Protein AF-A0AAD7GCN9-F1 (afdb_monomer)

Foldseek 3Di:
DADVVQEEEDDAFDKDKDFDDDAQFKWKKAWDDLQQQQEHDDQAAILPIDGDHDDDPRGWMFIKGFHDLVDKTKIFIADADDVCCVQQVDGGCLACLNYIHIYNDDPDDSDSVSSSVSSNVDDDGYDDHHHQDRDRIGTPDHIDGDPPD

Sequence (149 aa):
FSFSPSQITAANGTVVTFQFTGVPGNHSVTQSSFASPCQPLDGGFDSGWIFVNTTSDTPPEWSVTITDDSKPIWFYCKSKGPTARTVCNLLHLCDAGCMVGVINVKNGTNTFDAFQAAAKSDKAPGQAQGGLVGVGASASAEPFVPSGA

Solvent-accessible surface area (backbone atoms only — not comparable to full-atom values): 7881 Å² total; per-residue (Å²): 120,59,53,82,76,35,64,51,77,60,55,63,74,39,74,49,71,48,74,56,72,63,66,69,37,57,42,38,50,30,25,20,39,78,92,40,40,41,31,61,32,89,74,11,22,27,56,53,83,46,67,27,60,48,92,55,100,67,52,30,38,39,53,35,31,28,69,34,47,90,47,60,38,34,28,20,24,62,32,64,40,72,65,13,32,74,71,43,76,28,64,26,27,22,28,62,30,46,18,47,35,36,38,27,68,53,95,68,86,67,34,70,68,54,34,33,55,49,13,42,66,54,88,74,69,40,76,72,81,45,40,49,48,26,74,39,31,34,32,94,61,78,52,52,71,54,93,82,63

Radius of gyration: 14.2 Å; Cα contacts (8 Å, |Δi|>4): 382; chains: 1; bounding box: 35×26×40 Å

Organism: Mycena rosella (NCBI:txid1033263)

Structure (mmCIF, N/CA/C/O backbone):
data_AF-A0AAD7GCN9-F1
#
_entry.id   AF-A0AAD7GCN9-F1
#
loop_
_atom_site.group_PDB
_atom_site.id
_atom_site.type_sy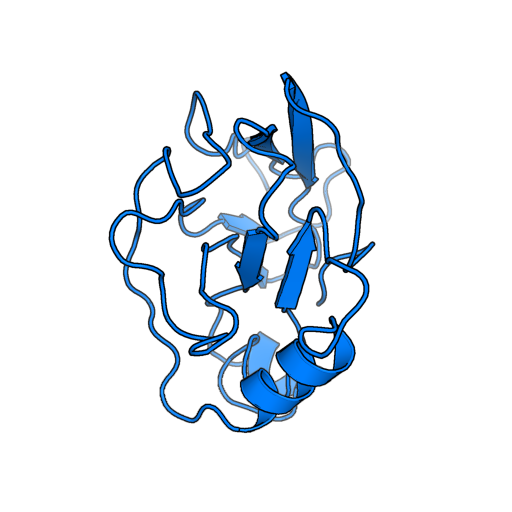mbol
_atom_site.label_atom_id
_atom_site.label_alt_id
_atom_site.label_comp_id
_atom_site.label_asym_id
_atom_site.label_entity_id
_atom_site.label_seq_id
_atom_site.pdbx_PDB_ins_code
_atom_site.Cartn_x
_atom_site.Cartn_y
_atom_site.Cartn_z
_atom_site.occupancy
_atom_site.B_iso_or_equiv
_atom_site.auth_seq_id
_atom_site.auth_comp_id
_atom_site.auth_asym_id
_atom_site.auth_atom_id
_atom_site.pdbx_PDB_model_num
ATOM 1 N N . PHE A 1 1 ? 13.489 3.086 -0.056 1.00 79.94 1 PHE A N 1
ATOM 2 C CA . PHE A 1 1 ? 12.318 2.372 -0.590 1.00 79.94 1 PHE A CA 1
ATOM 3 C C . PHE A 1 1 ? 11.177 2.557 0.391 1.00 79.94 1 PHE A C 1
ATOM 5 O O . PHE A 1 1 ? 11.301 2.119 1.527 1.00 79.94 1 PHE A O 1
ATOM 12 N N . SER A 1 2 ? 10.144 3.289 -0.011 1.00 86.81 2 SER A N 1
ATOM 13 C CA . SER A 1 2 ? 8.994 3.667 0.818 1.00 86.81 2 SER A CA 1
ATOM 14 C C . SER A 1 2 ? 7.843 4.083 -0.099 1.00 86.81 2 SER A C 1
ATOM 16 O O . SER A 1 2 ? 8.080 4.431 -1.255 1.00 86.81 2 SER A O 1
ATOM 18 N N . PHE A 1 3 ? 6.613 4.097 0.412 1.00 91.38 3 PHE A N 1
ATOM 19 C CA . PHE A 1 3 ? 5.519 4.795 -0.264 1.00 91.38 3 PHE A CA 1
ATOM 20 C C . PHE A 1 3 ? 5.666 6.302 -0.039 1.00 91.38 3 PHE A C 1
ATOM 22 O O . PHE A 1 3 ? 5.918 6.732 1.087 1.00 91.38 3 PHE A O 1
ATOM 29 N N . SER A 1 4 ? 5.554 7.097 -1.103 1.00 92.06 4 SER A N 1
ATOM 30 C CA . SER A 1 4 ? 5.693 8.553 -1.044 1.00 92.06 4 SER A CA 1
ATOM 31 C C . SER A 1 4 ? 4.629 9.225 -1.917 1.00 92.06 4 SER A C 1
ATOM 33 O O . SER A 1 4 ? 4.713 9.111 -3.138 1.00 92.06 4 SER A O 1
ATOM 35 N N . PRO A 1 5 ? 3.669 9.953 -1.324 1.00 94.75 5 PRO A N 1
ATOM 36 C CA . PRO A 1 5 ? 3.388 10.008 0.116 1.00 94.75 5 PRO A CA 1
ATOM 37 C C . PRO A 1 5 ? 2.957 8.639 0.681 1.00 94.75 5 PRO A C 1
ATOM 39 O O . PRO A 1 5 ? 2.383 7.815 -0.025 1.00 94.75 5 PRO A O 1
ATOM 42 N N . SER A 1 6 ? 3.224 8.390 1.968 1.00 92.62 6 SER A N 1
ATOM 43 C CA . SER A 1 6 ? 2.803 7.155 2.659 1.00 92.62 6 SER A CA 1
ATOM 44 C C . SER A 1 6 ? 1.368 7.217 3.189 1.00 92.62 6 SER A C 1
ATOM 46 O O . SER A 1 6 ? 0.796 6.197 3.568 1.00 92.62 6 SER A O 1
ATOM 48 N N . GLN A 1 7 ? 0.779 8.411 3.214 1.00 94.31 7 GLN A N 1
ATOM 49 C CA . GLN A 1 7 ? -0.585 8.655 3.648 1.00 94.31 7 GLN A CA 1
ATOM 50 C C . GLN A 1 7 ? -1.251 9.640 2.694 1.00 94.31 7 GLN A C 1
ATOM 52 O O . GLN A 1 7 ? -0.714 10.718 2.436 1.00 94.31 7 GLN A O 1
ATOM 57 N N . ILE A 1 8 ? -2.437 9.282 2.211 1.00 95.38 8 ILE A N 1
ATOM 58 C CA . ILE A 1 8 ? -3.266 10.147 1.369 1.00 95.38 8 ILE A CA 1
ATOM 59 C C . ILE A 1 8 ? -4.736 10.075 1.782 1.00 95.38 8 ILE A C 1
ATOM 61 O O . ILE A 1 8 ? -5.165 9.145 2.469 1.00 95.38 8 ILE A O 1
ATOM 65 N N . THR A 1 9 ? -5.513 11.042 1.306 1.00 95.44 9 THR A N 1
ATOM 66 C CA . THR A 1 9 ? -6.976 11.051 1.389 1.00 95.44 9 THR A CA 1
ATOM 67 C C . THR A 1 9 ? -7.533 11.124 -0.028 1.00 95.44 9 THR A C 1
ATOM 69 O O . THR A 1 9 ? -7.045 11.907 -0.840 1.00 95.44 9 THR A O 1
ATOM 72 N N . ALA A 1 10 ? -8.537 10.308 -0.328 1.00 96.12 10 ALA A N 1
ATOM 73 C CA . ALA A 1 10 ? -9.143 10.173 -1.643 1.00 96.12 10 ALA A CA 1
ATOM 74 C C . ALA A 1 10 ? -10.634 9.819 -1.501 1.00 96.12 10 ALA A C 1
ATOM 76 O O . ALA A 1 10 ? -10.983 8.883 -0.788 1.00 96.12 10 ALA A O 1
ATOM 77 N N . ALA A 1 11 ? -11.516 10.555 -2.178 1.00 97.06 11 ALA A N 1
ATOM 78 C CA . ALA A 1 11 ? -12.960 10.311 -2.131 1.00 97.06 11 ALA A CA 1
ATOM 79 C C . ALA A 1 11 ? -13.371 9.100 -2.987 1.00 97.06 11 ALA A C 1
ATOM 81 O O . ALA A 1 11 ? -12.619 8.681 -3.874 1.00 97.06 11 ALA A O 1
ATOM 82 N N . ASN A 1 12 ? -14.586 8.585 -2.786 1.00 97.19 12 ASN A N 1
ATOM 83 C CA . ASN A 1 12 ? -15.167 7.558 -3.661 1.00 97.19 12 ASN A CA 1
ATOM 84 C C . ASN A 1 12 ? -15.085 7.946 -5.145 1.00 97.19 12 ASN A C 1
ATOM 86 O O . ASN A 1 12 ? -15.382 9.077 -5.525 1.00 97.19 12 ASN A O 1
ATOM 90 N N . GLY A 1 13 ? -14.680 6.993 -5.984 1.00 96.38 13 GLY A N 1
ATOM 91 C CA . GLY A 1 13 ? -14.459 7.185 -7.419 1.00 96.38 13 GLY A CA 1
ATOM 92 C C . GLY A 1 13 ? -13.093 7.777 -7.783 1.00 96.38 13 GLY A C 1
ATOM 93 O O . GLY A 1 13 ? -12.755 7.819 -8.963 1.00 96.38 13 GLY A O 1
ATOM 94 N N . THR A 1 14 ? -12.282 8.201 -6.807 1.00 97.69 14 THR A N 1
ATOM 95 C CA . THR A 1 14 ? -10.910 8.658 -7.076 1.00 97.69 14 THR A CA 1
ATOM 96 C C . THR A 1 14 ? -10.054 7.487 -7.546 1.00 97.69 14 THR A C 1
ATOM 98 O O . THR A 1 14 ? -10.090 6.409 -6.952 1.00 97.69 14 THR A O 1
ATOM 101 N N . VAL A 1 15 ? -9.241 7.716 -8.574 1.00 97.19 15 VAL A N 1
ATOM 102 C CA . VAL A 1 15 ? -8.222 6.765 -9.022 1.00 97.19 15 VAL A CA 1
ATOM 103 C C . VAL A 1 15 ? -6.889 7.133 -8.381 1.00 97.19 15 VAL A C 1
ATOM 105 O O . VAL A 1 15 ? -6.385 8.238 -8.569 1.00 97.19 15 VAL A O 1
ATOM 108 N N . VAL A 1 16 ? -6.322 6.203 -7.620 1.00 96.75 16 VAL A N 1
ATOM 109 C CA . VAL A 1 16 ? -4.991 6.310 -7.024 1.00 96.75 16 VAL A CA 1
ATOM 110 C C . VAL A 1 16 ? -4.035 5.464 -7.850 1.00 96.75 16 VAL A C 1
ATOM 112 O O . VAL A 1 16 ? -4.195 4.247 -7.936 1.00 96.75 16 VAL A O 1
ATOM 115 N N . THR A 1 17 ? -3.042 6.110 -8.454 1.00 96.19 17 THR A N 1
ATOM 116 C CA . THR A 1 17 ? -2.014 5.441 -9.258 1.00 96.19 17 THR A CA 1
ATOM 117 C C . THR A 1 17 ? -0.731 5.296 -8.455 1.00 96.19 17 THR A C 1
ATOM 119 O O . THR A 1 17 ? -0.151 6.277 -7.993 1.00 96.19 17 THR A O 1
ATOM 122 N N . PHE A 1 18 ? -0.278 4.058 -8.307 1.00 95.56 18 PHE A N 1
ATOM 123 C CA . PHE A 1 18 ? 1.020 3.710 -7.757 1.00 95.56 18 PHE A CA 1
ATOM 124 C C . PHE A 1 18 ? 2.050 3.675 -8.878 1.00 95.56 18 PHE A C 1
ATOM 126 O O . PHE A 1 18 ? 1.913 2.892 -9.815 1.00 95.56 18 PHE A O 1
ATOM 133 N N . GLN A 1 19 ? 3.090 4.495 -8.751 1.00 94.25 19 GLN A N 1
ATOM 134 C CA . GLN A 1 19 ? 4.255 4.476 -9.631 1.00 94.25 19 GLN A CA 1
ATOM 135 C C . GLN A 1 19 ? 5.374 3.679 -8.966 1.00 94.25 19 GLN A C 1
ATOM 137 O O . GLN A 1 19 ? 5.835 4.021 -7.871 1.00 94.25 19 GLN A O 1
ATOM 142 N N . PHE A 1 20 ? 5.815 2.605 -9.613 1.00 92.12 20 PHE A N 1
ATOM 143 C CA . PHE A 1 20 ? 6.833 1.718 -9.066 1.00 92.12 20 PHE A CA 1
ATOM 144 C C . PHE A 1 20 ? 8.216 2.232 -9.442 1.00 92.12 20 PHE A C 1
ATOM 146 O O . PHE A 1 20 ? 8.671 2.121 -10.576 1.00 92.12 20 PHE A O 1
ATOM 153 N N . THR A 1 21 ? 8.883 2.817 -8.453 1.00 87.31 21 THR A N 1
ATOM 154 C CA . THR A 1 21 ? 10.226 3.389 -8.572 1.00 87.31 21 THR A CA 1
ATOM 155 C C . THR A 1 21 ? 11.146 2.808 -7.496 1.00 87.31 21 THR A C 1
ATOM 157 O O . THR A 1 21 ? 10.727 2.022 -6.646 1.00 87.31 21 THR A O 1
ATOM 160 N N . GLY A 1 22 ? 12.422 3.198 -7.513 1.00 81.75 22 GLY A N 1
ATOM 161 C CA . GLY A 1 22 ? 13.437 2.663 -6.608 1.00 81.75 22 GLY A CA 1
ATOM 162 C C . GLY A 1 22 ? 14.073 1.411 -7.198 1.00 81.75 22 GLY A C 1
ATOM 163 O O . GLY A 1 22 ? 13.447 0.354 -7.274 1.00 81.75 22 GLY A O 1
ATOM 164 N N . VAL A 1 23 ? 15.328 1.559 -7.619 1.00 82.69 23 VAL A N 1
ATOM 165 C CA . VAL A 1 23 ? 16.053 0.577 -8.428 1.00 82.69 23 VAL A CA 1
ATOM 166 C C . VAL A 1 23 ? 17.381 0.178 -7.780 1.00 82.69 23 VAL A C 1
ATOM 168 O O . VAL A 1 23 ? 18.003 1.008 -7.110 1.00 82.69 23 VAL A O 1
ATOM 171 N N . PRO A 1 24 ? 17.839 -1.065 -8.002 1.00 83.69 24 PRO A N 1
ATOM 172 C CA . PRO A 1 24 ? 17.021 -2.206 -8.419 1.00 83.69 24 PRO A CA 1
ATOM 173 C C . PRO A 1 24 ? 16.098 -2.642 -7.267 1.00 83.69 24 PRO A C 1
ATOM 175 O O . PRO A 1 24 ? 16.504 -2.623 -6.102 1.00 83.69 24 PRO A O 1
ATOM 178 N N . GLY A 1 25 ? 14.862 -3.054 -7.555 1.00 83.38 25 GLY A N 1
ATOM 179 C CA . GLY A 1 25 ? 13.932 -3.475 -6.505 1.00 83.38 25 GLY A CA 1
ATOM 180 C C . GLY A 1 25 ? 12.706 -4.223 -7.010 1.00 83.38 25 GLY A C 1
ATOM 181 O O . GLY A 1 25 ? 12.200 -3.950 -8.089 1.00 83.38 25 GLY A O 1
ATOM 182 N N . ASN A 1 26 ? 12.224 -5.174 -6.208 1.00 87.00 26 ASN A N 1
ATOM 183 C CA . ASN A 1 26 ? 10.934 -5.822 -6.427 1.00 87.00 26 ASN A CA 1
ATOM 184 C C . ASN A 1 26 ? 9.905 -5.204 -5.482 1.00 87.00 26 ASN A C 1
ATOM 186 O O . ASN A 1 26 ? 10.114 -5.232 -4.268 1.00 87.00 26 ASN A O 1
ATOM 190 N N . HIS A 1 27 ? 8.823 -4.666 -6.026 1.00 90.12 27 HIS A N 1
ATOM 191 C CA . HIS A 1 27 ? 7.804 -3.928 -5.291 1.00 90.12 27 HIS A CA 1
ATOM 192 C C . HIS A 1 27 ? 6.440 -4.573 -5.440 1.00 90.12 27 HIS A C 1
ATOM 194 O O . HIS A 1 27 ? 6.202 -5.397 -6.319 1.00 90.12 27 HIS A O 1
ATOM 200 N N . SER A 1 28 ? 5.533 -4.179 -4.562 1.00 93.06 28 SER A N 1
ATOM 201 C CA . SER A 1 28 ? 4.139 -4.593 -4.596 1.00 93.06 28 SER A CA 1
ATOM 202 C C . SER A 1 28 ? 3.298 -3.609 -3.793 1.00 93.06 28 SER A C 1
ATOM 204 O O . SER A 1 28 ? 3.804 -2.961 -2.872 1.00 93.06 28 SER A O 1
ATOM 206 N N . VAL A 1 29 ? 2.002 -3.606 -4.049 1.00 95.00 29 VAL A N 1
ATOM 207 C CA . VAL A 1 29 ? 0.985 -3.000 -3.198 1.00 95.00 29 VAL A CA 1
ATOM 208 C C . VAL A 1 29 ? 0.010 -4.107 -2.829 1.00 95.00 29 VAL A C 1
ATOM 210 O O . VAL A 1 29 ? -0.818 -4.512 -3.642 1.00 95.00 29 VAL A O 1
ATOM 213 N N . THR A 1 30 ? 0.138 -4.620 -1.611 1.00 95.00 30 THR A N 1
ATOM 214 C CA . THR A 1 30 ? -0.730 -5.670 -1.076 1.00 95.00 30 THR A CA 1
ATOM 215 C C . THR A 1 30 ? -1.606 -5.073 0.008 1.00 95.00 30 THR A C 1
ATOM 217 O O . THR A 1 30 ? -1.097 -4.457 0.948 1.00 95.00 30 THR A O 1
ATOM 220 N N . GLN A 1 31 ? -2.920 -5.245 -0.112 1.00 95.50 31 GLN A N 1
ATOM 221 C CA . GLN A 1 31 ? -3.854 -4.805 0.910 1.00 95.50 31 GLN A CA 1
ATOM 222 C C . GLN A 1 31 ? -3.667 -5.621 2.190 1.00 95.50 31 GLN A C 1
ATOM 224 O O . GLN A 1 31 ? -3.574 -6.848 2.153 1.00 95.50 31 GLN A O 1
ATOM 229 N N . SER A 1 32 ? -3.657 -4.937 3.328 1.00 94.56 32 SER A N 1
ATOM 230 C CA . SER A 1 32 ? -3.597 -5.539 4.655 1.00 94.56 32 SER A CA 1
ATOM 231 C C . SER A 1 32 ? -4.673 -4.960 5.572 1.00 94.56 32 SER A C 1
ATOM 233 O O . SER A 1 32 ? -5.542 -4.190 5.154 1.00 94.56 32 SER A O 1
ATOM 235 N N . SER A 1 33 ? -4.655 -5.368 6.839 1.00 93.12 33 SER A N 1
ATOM 236 C CA . SER A 1 33 ? -5.510 -4.789 7.874 1.00 93.12 33 SER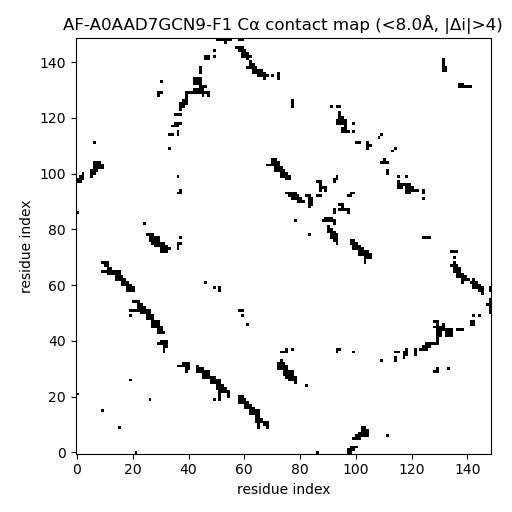 A CA 1
ATOM 237 C C . SER A 1 33 ? -4.673 -4.031 8.889 1.00 93.12 33 SER A C 1
ATOM 239 O O . SER A 1 33 ? -3.512 -4.363 9.117 1.00 93.12 33 SER A O 1
ATOM 241 N N . PHE A 1 34 ? -5.294 -3.077 9.583 1.00 91.88 34 PHE A N 1
ATOM 242 C CA . PHE A 1 34 ? -4.647 -2.380 10.694 1.00 91.88 34 PHE A CA 1
ATOM 243 C C . PHE A 1 34 ? -4.077 -3.343 11.753 1.00 91.88 34 PHE A C 1
ATOM 245 O O . PHE A 1 34 ? -3.002 -3.105 12.293 1.00 91.88 34 PHE A O 1
ATOM 252 N N . ALA A 1 35 ? -4.788 -4.443 12.030 1.00 90.31 35 ALA A N 1
ATOM 253 C CA . ALA A 1 35 ? -4.395 -5.440 13.026 1.00 90.31 35 ALA A CA 1
ATOM 254 C C . ALA A 1 35 ? -3.263 -6.369 12.555 1.00 90.31 35 ALA A C 1
ATOM 256 O O . ALA A 1 35 ? -2.592 -6.991 13.376 1.00 90.31 35 ALA A O 1
ATOM 257 N N . SER A 1 36 ? -3.060 -6.502 11.244 1.00 89.69 36 SER A N 1
ATOM 258 C CA . SER A 1 36 ? -2.057 -7.392 10.652 1.00 89.69 36 SER A CA 1
ATOM 259 C C . SER A 1 36 ? -1.375 -6.687 9.475 1.00 89.69 36 SER A C 1
ATOM 261 O O . SER A 1 36 ? -1.635 -7.024 8.321 1.00 89.69 36 SER A O 1
ATOM 263 N N . PRO A 1 37 ? -0.526 -5.680 9.756 1.00 89.31 37 PRO A N 1
ATOM 264 C CA . PRO A 1 37 ? 0.026 -4.760 8.758 1.00 89.31 37 PRO A CA 1
ATOM 265 C C . PRO A 1 37 ? 0.862 -5.429 7.669 1.00 89.31 37 PRO A C 1
ATOM 267 O O . PRO A 1 37 ? 0.862 -4.945 6.539 1.00 89.31 37 PRO A O 1
ATOM 270 N N . CYS A 1 38 ? 1.548 -6.528 8.000 1.00 90.38 38 CYS A N 1
ATOM 271 C CA . CYS A 1 38 ? 2.426 -7.258 7.086 1.00 90.38 38 CYS A CA 1
ATOM 272 C C . CYS A 1 38 ? 1.840 -8.606 6.643 1.00 90.38 38 CYS A C 1
ATOM 274 O O . CYS A 1 38 ? 2.578 -9.484 6.193 1.00 90.38 38 CYS A O 1
ATOM 276 N N . GLN A 1 39 ? 0.519 -8.772 6.763 1.00 90.19 39 GLN A N 1
ATOM 277 C CA . GLN A 1 39 ? -0.211 -9.923 6.240 1.00 90.19 39 GLN A CA 1
ATOM 278 C C . GLN A 1 39 ? -1.182 -9.482 5.145 1.00 90.19 39 GLN A C 1
ATOM 280 O O . GLN A 1 39 ? -1.832 -8.443 5.297 1.00 90.19 39 GLN A O 1
ATOM 285 N N . PRO A 1 40 ? -1.326 -10.268 4.068 1.00 91.44 40 PRO A N 1
ATOM 286 C CA . PRO A 1 40 ? -2.346 -10.010 3.069 1.00 91.44 40 PRO A CA 1
ATOM 287 C C . PRO A 1 40 ? -3.727 -10.140 3.714 1.00 91.44 40 PRO A C 1
ATOM 289 O O . PRO A 1 40 ? -3.978 -11.050 4.507 1.00 91.44 40 PRO A O 1
ATOM 292 N N . LEU A 1 41 ? -4.618 -9.211 3.385 1.00 93.12 41 LEU A N 1
ATOM 293 C CA . LEU A 1 41 ? -6.011 -9.266 3.799 1.00 93.12 41 LEU A CA 1
ATOM 294 C C . LEU A 1 41 ? -6.743 -10.346 2.993 1.00 93.12 41 LEU A C 1
ATOM 296 O O . LEU A 1 41 ? -6.610 -10.401 1.771 1.00 93.12 41 LEU A O 1
ATOM 300 N N . ASP A 1 42 ? -7.542 -11.176 3.664 1.00 90.69 42 ASP A N 1
ATOM 301 C CA . ASP A 1 42 ? -8.409 -12.133 2.974 1.00 90.69 42 ASP A CA 1
ATOM 302 C C . ASP A 1 42 ? -9.447 -11.395 2.115 1.00 90.69 42 ASP A C 1
ATOM 304 O O . ASP A 1 42 ? -10.097 -10.453 2.577 1.00 90.69 42 ASP A O 1
ATOM 308 N N . GLY A 1 43 ? -9.548 -11.775 0.841 1.00 89.81 43 GLY A N 1
ATOM 309 C CA . GLY A 1 43 ? -10.315 -11.029 -0.163 1.00 89.81 43 GLY A CA 1
ATOM 310 C C . GLY A 1 43 ? -9.778 -9.621 -0.464 1.00 89.81 43 GLY A C 1
ATOM 311 O O . GLY A 1 43 ? -10.520 -8.794 -0.989 1.00 89.81 43 GLY A O 1
ATOM 312 N N . GLY A 1 44 ? -8.527 -9.321 -0.100 1.00 92.75 44 GLY A N 1
ATOM 313 C CA . GLY A 1 44 ? -7.874 -8.045 -0.375 1.00 92.75 44 GLY A CA 1
ATOM 314 C C . GLY A 1 44 ? -7.272 -7.950 -1.777 1.00 92.75 44 GLY A C 1
ATOM 315 O O . GLY A 1 44 ? -7.057 -8.960 -2.456 1.00 92.75 44 GLY A O 1
ATOM 316 N N . PHE A 1 45 ? -6.959 -6.720 -2.195 1.00 95.62 45 PHE A N 1
ATOM 317 C CA . PHE A 1 45 ? -6.281 -6.495 -3.469 1.00 95.62 45 PHE A CA 1
ATOM 318 C C . PHE A 1 45 ? -4.764 -6.728 -3.382 1.00 95.62 45 PHE A C 1
ATOM 320 O O . PHE A 1 45 ? -4.149 -6.556 -2.327 1.00 95.62 45 PHE A O 1
ATOM 327 N N . ASP A 1 46 ? -4.138 -7.052 -4.510 1.00 95.62 46 ASP A N 1
ATOM 328 C CA . ASP A 1 46 ? -2.690 -7.196 -4.643 1.00 95.62 46 ASP A CA 1
ATOM 329 C C . ASP A 1 46 ? -2.252 -6.818 -6.058 1.00 95.62 46 ASP A C 1
ATOM 331 O O . ASP A 1 46 ? -2.803 -7.310 -7.040 1.00 95.62 46 ASP A O 1
ATOM 335 N N . SER A 1 47 ? -1.237 -5.963 -6.171 1.00 94.19 47 SER A N 1
ATOM 336 C CA . SER A 1 47 ? -0.670 -5.591 -7.472 1.00 94.19 47 SER A CA 1
ATOM 337 C C . SER A 1 47 ? 0.087 -6.731 -8.157 1.00 94.19 47 SER A C 1
ATOM 339 O O . SER A 1 47 ? 0.530 -6.587 -9.285 1.00 94.19 47 SER A O 1
ATOM 341 N N . GLY A 1 48 ? 0.373 -7.830 -7.470 1.00 91.50 48 GLY A N 1
ATOM 342 C CA . GLY A 1 48 ? 1.440 -8.739 -7.854 1.00 91.50 48 GLY A CA 1
ATOM 343 C C . GLY A 1 48 ? 2.825 -8.151 -7.573 1.00 91.50 48 GLY A C 1
ATOM 344 O O . GLY A 1 48 ? 2.986 -7.119 -6.913 1.00 91.50 48 GLY A O 1
ATOM 345 N N . TRP A 1 49 ? 3.840 -8.859 -8.058 1.00 90.19 49 TRP A N 1
ATOM 346 C CA . TRP A 1 49 ? 5.235 -8.446 -7.969 1.00 90.19 49 TRP A CA 1
ATOM 347 C C . TRP A 1 49 ? 5.633 -7.631 -9.187 1.00 90.19 49 TRP A C 1
ATOM 349 O O . TRP A 1 49 ? 5.429 -8.071 -10.316 1.00 90.19 49 TRP A O 1
ATOM 359 N N . ILE A 1 50 ? 6.246 -6.481 -8.946 1.00 90.75 50 ILE A N 1
ATOM 360 C CA . ILE A 1 50 ? 6.704 -5.571 -9.987 1.00 90.75 50 ILE A CA 1
ATOM 361 C C . ILE A 1 50 ? 8.185 -5.332 -9.758 1.00 90.75 50 ILE A C 1
ATOM 363 O O . ILE A 1 50 ? 8.591 -4.614 -8.841 1.00 90.75 50 ILE A O 1
ATOM 367 N N . PHE A 1 51 ? 8.996 -5.972 -10.591 1.00 88.81 51 PHE A N 1
ATOM 368 C CA . PHE A 1 51 ? 10.432 -5.772 -10.581 1.00 88.81 51 PHE A CA 1
ATOM 369 C C . PHE A 1 51 ? 10.792 -4.543 -11.414 1.00 88.81 51 PHE A C 1
ATOM 371 O O . PHE A 1 51 ? 10.346 -4.413 -12.550 1.00 88.81 51 PHE A O 1
ATOM 378 N N . VAL A 1 52 ? 11.600 -3.661 -10.834 1.00 88.62 52 VAL A N 1
ATOM 379 C CA . VAL A 1 52 ? 12.140 -2.465 -11.479 1.00 88.62 52 VAL A CA 1
ATOM 380 C C . VAL A 1 52 ? 13.658 -2.581 -11.426 1.00 88.62 52 VAL A C 1
ATOM 382 O O . VAL A 1 52 ? 14.265 -2.565 -10.349 1.00 88.62 52 VAL A O 1
ATOM 385 N N . ASN A 1 53 ? 14.271 -2.766 -12.587 1.00 86.06 53 ASN A N 1
ATOM 386 C CA . ASN A 1 53 ? 15.702 -2.983 -12.744 1.00 86.06 53 ASN A CA 1
ATOM 387 C C . ASN A 1 53 ? 16.445 -1.656 -12.914 1.00 86.06 53 ASN A C 1
ATOM 389 O O . ASN A 1 53 ? 17.509 -1.455 -12.327 1.00 86.06 53 ASN A O 1
ATOM 393 N N . THR A 1 54 ? 15.873 -0.735 -13.691 1.00 85.94 54 THR A N 1
ATOM 394 C CA . THR A 1 54 ? 16.539 0.516 -14.072 1.00 85.94 54 THR A CA 1
ATOM 395 C C . THR A 1 54 ? 15.639 1.728 -13.895 1.00 85.94 54 THR A C 1
ATOM 397 O O . THR A 1 54 ? 14.414 1.626 -13.881 1.00 85.94 54 THR A O 1
ATOM 400 N N . THR A 1 55 ? 16.247 2.900 -13.699 1.00 85.19 55 THR A N 1
ATOM 401 C CA . THR A 1 55 ? 15.486 4.153 -13.666 1.00 85.19 55 THR A CA 1
ATOM 402 C C . THR A 1 55 ? 14.917 4.413 -15.058 1.00 85.19 55 THR A C 1
ATOM 404 O O . THR A 1 55 ? 15.664 4.398 -16.033 1.00 85.19 55 THR A O 1
ATOM 407 N N . SER A 1 56 ? 13.615 4.681 -15.134 1.00 83.06 56 SER A N 1
ATOM 408 C CA . SER A 1 56 ? 12.886 4.943 -16.375 1.00 83.06 56 SER A CA 1
ATOM 409 C C . SER A 1 56 ? 12.027 6.196 -16.218 1.00 83.06 56 SER A C 1
ATOM 411 O O . SER A 1 56 ? 11.428 6.396 -15.160 1.00 83.06 56 SER A O 1
ATOM 413 N N . ASP A 1 57 ? 11.933 7.002 -17.279 1.00 83.88 57 ASP A N 1
ATOM 414 C CA . ASP A 1 57 ? 10.999 8.137 -17.357 1.00 83.88 57 ASP A CA 1
ATOM 415 C C . ASP A 1 57 ? 9.534 7.668 -17.423 1.00 83.88 57 ASP A C 1
ATOM 417 O O . ASP A 1 57 ? 8.613 8.420 -17.112 1.00 83.88 57 ASP A O 1
ATOM 421 N N . THR A 1 58 ? 9.320 6.403 -17.793 1.00 87.19 58 THR A N 1
ATOM 422 C CA . THR A 1 58 ? 8.027 5.718 -17.758 1.00 87.19 58 THR A CA 1
ATOM 423 C C . THR A 1 58 ? 8.132 4.529 -16.800 1.00 87.19 58 THR A C 1
ATOM 425 O O . THR A 1 58 ? 8.400 3.407 -17.251 1.00 87.19 58 THR A O 1
ATOM 428 N N . PRO A 1 59 ? 8.027 4.744 -15.475 1.00 90.12 59 PRO A N 1
ATOM 429 C CA . PRO A 1 59 ? 8.033 3.646 -14.515 1.00 90.12 59 PRO A CA 1
ATOM 430 C C . PRO A 1 59 ? 6.785 2.764 -14.696 1.00 90.12 59 PRO A C 1
ATOM 432 O O . PRO A 1 59 ? 5.772 3.243 -15.208 1.00 90.12 59 PRO A O 1
ATOM 435 N N . PRO A 1 60 ? 6.816 1.488 -14.271 1.00 93.12 60 PRO A N 1
ATOM 436 C CA . PRO A 1 60 ? 5.603 0.688 -14.170 1.00 93.12 60 PRO A CA 1
ATOM 437 C C . PRO A 1 60 ? 4.567 1.367 -13.275 1.00 93.12 60 PRO A C 1
ATOM 439 O O . PRO A 1 60 ? 4.918 1.988 -12.266 1.00 93.12 60 PRO A O 1
ATOM 442 N N . GLU A 1 61 ? 3.293 1.203 -13.613 1.00 94.44 61 GLU A N 1
ATOM 443 C CA . GLU A 1 61 ? 2.191 1.821 -12.879 1.00 94.44 61 GLU A CA 1
ATOM 444 C C . GLU A 1 61 ? 1.056 0.834 -12.615 1.00 94.44 61 GLU A C 1
ATOM 446 O O . GLU A 1 61 ? 0.794 -0.087 -13.394 1.00 94.44 61 GLU A O 1
ATOM 451 N N . TRP A 1 62 ? 0.348 1.057 -11.510 1.00 96.00 62 TRP A N 1
ATOM 452 C CA . TRP A 1 62 ? -0.879 0.341 -11.191 1.00 96.00 62 TRP A CA 1
ATOM 453 C C . TRP A 1 62 ? -1.900 1.264 -10.546 1.00 96.00 62 TRP A C 1
ATOM 455 O O . TRP A 1 62 ? -1.584 1.981 -9.597 1.00 96.00 62 TRP A O 1
ATOM 465 N N . SER A 1 63 ? -3.134 1.224 -11.035 1.00 96.56 63 SER A N 1
ATOM 466 C CA . SER A 1 63 ? -4.199 2.110 -10.579 1.00 96.56 63 SER A CA 1
ATOM 467 C C . SER A 1 63 ? -5.277 1.345 -9.826 1.00 96.56 63 SER A C 1
ATOM 469 O O . SER A 1 63 ? -5.812 0.349 -10.314 1.00 96.56 63 SER A O 1
ATOM 471 N N . VAL A 1 64 ? -5.648 1.868 -8.661 1.00 96.69 64 VAL A N 1
ATOM 472 C CA . VAL A 1 64 ? -6.783 1.396 -7.866 1.00 96.69 64 VAL A CA 1
ATOM 473 C C . VAL A 1 64 ? -7.829 2.500 -7.776 1.00 96.69 64 VAL A C 1
ATOM 475 O O . VAL A 1 64 ? -7.513 3.662 -7.536 1.00 96.69 64 VAL A O 1
ATOM 478 N N . THR A 1 65 ? -9.093 2.150 -7.972 1.00 97.56 65 THR A N 1
ATOM 479 C CA . THR A 1 65 ? -10.222 3.064 -7.777 1.00 97.56 65 THR A CA 1
ATOM 480 C C . THR A 1 65 ? -10.750 2.901 -6.363 1.00 97.56 65 THR A C 1
ATOM 482 O O . THR A 1 65 ? -11.004 1.777 -5.933 1.00 97.56 65 THR A O 1
ATOM 485 N N . ILE A 1 66 ? -10.936 4.006 -5.644 1.00 97.44 66 ILE A N 1
ATOM 486 C CA . ILE A 1 66 ? -11.529 4.001 -4.304 1.00 97.44 66 ILE A CA 1
ATOM 487 C C . ILE A 1 66 ? -13.030 3.743 -4.418 1.00 97.44 66 ILE A C 1
ATOM 489 O O . ILE A 1 66 ? -13.746 4.491 -5.085 1.00 97.44 66 ILE A O 1
ATOM 493 N N . THR A 1 67 ? -13.507 2.688 -3.762 1.00 96.56 67 THR A N 1
ATOM 494 C CA . THR A 1 67 ? -14.919 2.275 -3.781 1.00 96.56 67 THR A CA 1
ATOM 495 C C . THR A 1 67 ? -15.636 2.529 -2.456 1.00 96.56 67 THR A C 1
ATOM 497 O O . THR A 1 67 ? -16.863 2.538 -2.437 1.00 96.56 67 THR A O 1
ATOM 500 N N . ASP A 1 68 ? -14.895 2.685 -1.354 1.00 95.06 68 ASP A N 1
ATOM 501 C CA . ASP A 1 68 ? -15.434 3.018 -0.028 1.00 95.06 68 ASP A CA 1
ATOM 502 C C . ASP A 1 68 ? -14.426 3.867 0.773 1.00 95.06 68 ASP A C 1
ATOM 504 O O . ASP A 1 68 ? -13.548 3.349 1.464 1.00 95.06 68 ASP A O 1
ATOM 508 N N . ASP A 1 69 ? -14.560 5.188 0.690 1.00 93.56 69 ASP A N 1
ATOM 509 C CA . ASP A 1 69 ? -13.774 6.195 1.408 1.00 93.56 69 ASP A CA 1
ATOM 510 C C . ASP A 1 69 ? -14.145 6.317 2.892 1.00 93.56 69 ASP A C 1
ATOM 512 O O . ASP A 1 69 ? -13.443 6.967 3.672 1.00 93.56 69 ASP A O 1
ATOM 516 N N . SER A 1 70 ? -15.209 5.633 3.319 1.00 92.25 70 SER A N 1
ATOM 517 C CA . SER A 1 70 ? -15.605 5.572 4.718 1.00 92.25 70 SER A CA 1
ATOM 518 C C . SER A 1 70 ? -14.744 4.600 5.523 1.00 92.25 70 SER A C 1
ATOM 520 O O . SER A 1 70 ? -14.908 4.523 6.743 1.00 92.25 70 SER A O 1
ATOM 522 N N . LYS A 1 71 ? -13.823 3.859 4.898 1.00 88.88 71 LYS A N 1
ATOM 523 C CA . LYS A 1 71 ? -12.922 2.922 5.575 1.00 88.88 71 LYS A CA 1
ATOM 524 C C . LYS A 1 71 ? -11.464 3.205 5.207 1.00 88.88 71 LYS A C 1
ATOM 526 O O . LYS A 1 71 ? -11.169 3.449 4.041 1.00 88.88 71 LYS A O 1
ATOM 531 N N . PRO A 1 72 ? -10.538 3.141 6.180 1.00 94.19 72 PRO A N 1
ATOM 532 C CA . PRO A 1 72 ? -9.121 3.240 5.879 1.00 94.19 72 PRO A CA 1
ATOM 533 C C . PRO A 1 72 ? -8.659 2.001 5.109 1.00 94.19 72 PRO A C 1
ATOM 535 O O . PRO A 1 72 ? -8.964 0.869 5.494 1.00 94.19 72 PRO A O 1
ATOM 538 N N . ILE A 1 73 ? -7.893 2.224 4.048 1.00 96.06 73 ILE A N 1
ATOM 539 C CA . ILE A 1 73 ? -7.294 1.172 3.228 1.00 96.06 73 ILE A CA 1
ATOM 540 C C . ILE A 1 73 ? -5.821 1.102 3.598 1.00 96.06 73 ILE A C 1
ATOM 542 O O . ILE A 1 73 ? -5.054 2.021 3.313 1.00 96.06 73 ILE A O 1
ATOM 546 N N . TRP A 1 74 ? -5.441 0.008 4.245 1.00 95.50 74 TRP A N 1
ATOM 547 C CA . TRP A 1 74 ? -4.077 -0.260 4.680 1.00 95.50 74 TRP A CA 1
ATOM 548 C C . TRP A 1 74 ? -3.382 -1.150 3.662 1.00 95.50 74 TRP A C 1
ATOM 550 O O . TRP A 1 74 ? -3.988 -2.090 3.144 1.00 95.50 74 TRP A O 1
ATOM 560 N N . PHE A 1 75 ? -2.125 -0.857 3.360 1.00 95.44 75 PHE A N 1
ATOM 561 C CA . PHE A 1 75 ? -1.362 -1.644 2.402 1.00 95.44 75 PHE A CA 1
ATOM 562 C C . PHE A 1 75 ? 0.128 -1.644 2.731 1.00 95.44 75 PHE A C 1
ATOM 564 O O . PHE A 1 75 ? 0.643 -0.770 3.434 1.00 95.44 75 PHE A O 1
ATOM 571 N N . TYR A 1 76 ? 0.830 -2.643 2.209 1.00 93.94 76 TYR A N 1
ATOM 572 C CA . TYR A 1 76 ? 2.262 -2.819 2.407 1.00 93.94 76 TYR A CA 1
ATOM 573 C C . TYR A 1 76 ? 2.944 -3.353 1.149 1.00 93.94 76 TYR A C 1
ATOM 575 O O . TYR A 1 76 ? 2.304 -3.877 0.235 1.00 93.94 76 TYR A O 1
ATOM 583 N N . CYS A 1 77 ? 4.269 -3.227 1.113 1.00 91.88 77 CYS A N 1
ATOM 584 C CA . CYS A 1 77 ? 5.094 -3.905 0.125 1.00 91.88 77 CYS A CA 1
ATOM 585 C C . CYS A 1 77 ? 5.618 -5.226 0.696 1.00 91.88 77 CYS A C 1
ATOM 587 O O . CYS A 1 77 ? 6.306 -5.233 1.721 1.00 91.88 77 CYS A O 1
ATOM 589 N N . LYS A 1 78 ? 5.322 -6.342 0.020 1.00 89.44 78 LYS A N 1
ATOM 590 C CA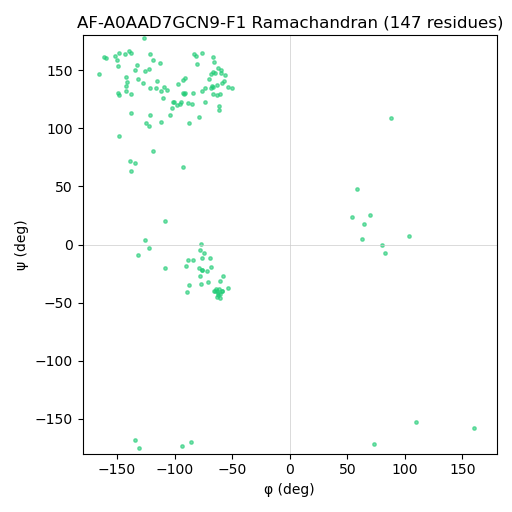 . LYS A 1 78 ? 5.717 -7.687 0.443 1.00 89.44 78 LYS A CA 1
ATOM 591 C C . LYS A 1 78 ? 7.190 -8.026 0.175 1.00 89.44 78 LYS A C 1
ATOM 593 O O . LYS A 1 78 ? 7.617 -9.132 0.493 1.00 89.44 78 LYS A O 1
ATOM 598 N N . SER A 1 79 ? 7.986 -7.118 -0.399 1.00 82.69 79 SER A N 1
ATOM 599 C CA . SER A 1 79 ? 9.376 -7.392 -0.810 1.00 82.69 79 SER A CA 1
ATOM 600 C C . SER A 1 79 ? 10.257 -7.958 0.303 1.00 82.69 79 SER A C 1
ATOM 602 O O . SER A 1 79 ? 10.272 -7.441 1.423 1.00 82.69 79 SER A O 1
ATOM 604 N N . LYS A 1 80 ? 11.045 -8.987 -0.035 1.00 76.94 80 LYS A N 1
ATOM 605 C CA . LYS A 1 80 ? 12.056 -9.622 0.826 1.00 76.94 80 LYS A CA 1
ATOM 606 C C . LYS A 1 80 ? 13.450 -9.500 0.220 1.00 76.94 80 LYS A C 1
ATOM 608 O O . LYS A 1 80 ? 13.602 -9.376 -0.991 1.00 76.94 80 LYS A O 1
ATOM 613 N N . GLY A 1 81 ? 14.474 -9.634 1.062 1.00 68.62 81 GLY A N 1
ATOM 614 C CA . GLY A 1 81 ? 15.848 -9.873 0.613 1.00 68.62 81 GLY A CA 1
ATOM 615 C C . GLY A 1 81 ? 16.808 -8.692 0.810 1.00 68.62 81 GLY A C 1
ATOM 616 O O . GLY A 1 81 ? 16.642 -7.922 1.755 1.00 68.62 81 GLY A O 1
ATOM 617 N N . PRO A 1 82 ? 17.866 -8.570 -0.016 1.00 61.91 82 PRO A N 1
ATOM 618 C CA . PRO A 1 82 ? 18.947 -7.601 0.195 1.00 61.91 82 PRO A CA 1
ATOM 619 C C . PRO A 1 82 ? 18.471 -6.147 0.235 1.00 61.91 82 PRO A C 1
ATOM 621 O O . PRO A 1 82 ? 18.917 -5.386 1.085 1.00 61.91 82 PRO A O 1
ATOM 624 N N . THR A 1 83 ? 17.519 -5.779 -0.624 1.00 65.19 83 THR A N 1
ATOM 625 C CA . THR A 1 83 ? 16.876 -4.458 -0.623 1.00 65.19 83 THR A CA 1
ATOM 626 C C . THR A 1 83 ? 16.165 -4.183 0.694 1.00 65.19 83 THR A C 1
ATOM 628 O O . THR A 1 83 ? 16.380 -3.131 1.287 1.00 65.19 83 THR A O 1
ATOM 631 N N . ALA A 1 84 ? 15.392 -5.139 1.214 1.00 63.16 84 ALA A N 1
ATOM 632 C CA . ALA A 1 84 ? 14.788 -5.003 2.535 1.00 63.16 84 ALA A CA 1
ATOM 633 C C . ALA A 1 84 ? 15.847 -4.856 3.641 1.00 63.16 84 ALA A C 1
ATOM 635 O O . ALA A 1 84 ? 15.735 -3.976 4.495 1.00 63.16 84 ALA A O 1
ATOM 636 N N . ARG A 1 85 ? 16.929 -5.642 3.576 1.00 59.38 85 ARG A N 1
ATOM 637 C CA . ARG A 1 85 ? 18.018 -5.590 4.561 1.00 59.38 85 ARG A CA 1
ATOM 638 C C . ARG A 1 85 ? 18.710 -4.234 4.567 1.00 59.38 85 ARG A C 1
ATOM 640 O O . ARG A 1 85 ? 18.963 -3.698 5.634 1.00 59.38 85 ARG A O 1
ATOM 647 N N . THR A 1 86 ? 18.986 -3.658 3.406 1.00 57.69 86 THR A N 1
ATOM 648 C CA . THR A 1 86 ? 19.670 -2.362 3.318 1.00 57.69 86 THR A CA 1
ATOM 649 C C . THR A 1 86 ? 18.779 -1.200 3.762 1.00 57.69 86 THR A C 1
ATOM 651 O O . THR A 1 86 ? 19.275 -0.229 4.322 1.00 57.69 86 THR A O 1
ATOM 654 N N . VAL A 1 87 ? 17.466 -1.288 3.540 1.00 58.81 87 VAL A N 1
ATOM 655 C CA . VAL A 1 87 ? 16.524 -0.186 3.816 1.00 58.81 87 VAL A CA 1
ATOM 656 C C . VAL A 1 87 ? 16.016 -0.203 5.250 1.00 58.81 87 VAL A C 1
ATOM 658 O O . VAL A 1 87 ? 15.794 0.850 5.838 1.00 58.81 87 VAL A O 1
ATOM 661 N N . CYS A 1 88 ? 15.833 -1.399 5.800 1.00 59.97 88 CYS A N 1
ATOM 662 C CA . CYS A 1 88 ? 15.134 -1.632 7.062 1.00 59.97 88 CYS A CA 1
ATOM 663 C C . CYS A 1 88 ? 15.979 -2.337 8.109 1.00 59.97 88 CYS A C 1
ATOM 665 O O . CYS A 1 88 ? 15.491 -2.600 9.206 1.00 59.97 88 CYS A O 1
ATOM 667 N N . ASN A 1 89 ? 17.212 -2.717 7.759 1.00 58.25 89 ASN A N 1
ATOM 668 C CA . ASN A 1 89 ? 18.037 -3.642 8.533 1.00 58.25 89 ASN A CA 1
ATOM 669 C C . ASN A 1 89 ? 17.339 -4.990 8.827 1.00 58.25 89 ASN A C 1
ATOM 671 O O . ASN A 1 89 ? 17.682 -5.676 9.787 1.00 58.25 89 ASN A O 1
ATOM 675 N N . LEU A 1 90 ? 16.348 -5.377 8.012 1.00 66.69 90 LEU A N 1
ATOM 676 C CA . LEU A 1 90 ? 15.506 -6.563 8.210 1.00 66.69 90 LEU A CA 1
ATOM 677 C C . LEU A 1 90 ? 15.234 -7.306 6.900 1.00 66.69 90 LEU A C 1
ATOM 679 O O . LEU A 1 90 ? 15.505 -6.814 5.815 1.00 66.69 90 LEU A O 1
ATOM 683 N N . LEU A 1 91 ? 14.717 -8.531 6.987 1.00 63.84 91 LEU A N 1
ATOM 684 C CA . LEU A 1 91 ? 14.574 -9.415 5.825 1.00 63.84 91 LEU A CA 1
ATOM 685 C C . LEU A 1 91 ? 13.398 -9.041 4.896 1.00 63.84 91 LEU A C 1
ATOM 687 O O . LEU A 1 91 ? 13.340 -9.567 3.784 1.00 63.84 91 LEU A O 1
ATOM 691 N N . HIS A 1 92 ? 12.496 -8.141 5.311 1.00 68.75 92 HIS A N 1
ATOM 692 C CA . HIS A 1 92 ? 11.279 -7.760 4.581 1.00 68.75 92 HIS A CA 1
ATOM 693 C C . HIS A 1 92 ? 10.954 -6.253 4.693 1.00 68.75 92 HIS A C 1
ATOM 695 O O . HIS A 1 92 ? 11.183 -5.662 5.742 1.00 68.75 92 HIS A O 1
ATOM 701 N N . LEU A 1 93 ? 10.417 -5.627 3.633 1.00 73.12 93 LEU A N 1
ATOM 702 C CA . LEU A 1 93 ? 10.172 -4.171 3.568 1.00 73.12 93 LEU A CA 1
ATOM 703 C C . LEU A 1 93 ? 9.010 -3.672 4.447 1.00 73.12 93 LEU A C 1
ATOM 705 O O . LEU A 1 93 ? 8.984 -2.497 4.810 1.00 73.12 93 LEU A O 1
ATOM 709 N N . CYS A 1 94 ? 8.051 -4.523 4.809 1.00 71.88 94 CYS A N 1
ATOM 710 C CA . CYS A 1 94 ? 7.074 -4.175 5.852 1.00 71.88 94 CYS A CA 1
ATOM 711 C C . CYS A 1 94 ? 7.661 -4.303 7.259 1.00 71.88 94 CYS A C 1
ATOM 713 O O . CYS A 1 94 ? 7.244 -3.577 8.160 1.00 71.88 94 CYS A O 1
ATOM 715 N N . ASP A 1 95 ? 8.662 -5.171 7.443 1.00 65.69 95 ASP A N 1
ATOM 716 C CA . ASP A 1 95 ? 9.317 -5.291 8.741 1.00 65.69 95 ASP A CA 1
ATOM 717 C C . ASP A 1 95 ? 10.093 -3.998 9.009 1.00 65.69 95 ASP A C 1
ATOM 719 O O . ASP A 1 95 ? 10.558 -3.319 8.095 1.00 65.69 95 ASP A O 1
ATOM 723 N N . ALA A 1 96 ? 10.171 -3.602 10.275 1.00 58.31 96 ALA A N 1
ATOM 724 C CA . ALA A 1 96 ? 10.577 -2.257 10.700 1.00 58.31 96 ALA A CA 1
ATOM 725 C C . ALA A 1 96 ? 9.647 -1.106 10.236 1.00 58.31 96 ALA A C 1
ATOM 727 O O . ALA A 1 96 ? 9.927 0.057 10.537 1.00 58.31 96 ALA A O 1
ATOM 728 N N . GLY A 1 97 ? 8.512 -1.397 9.586 1.00 61.06 97 GLY A N 1
ATOM 729 C CA . GLY A 1 97 ? 7.542 -0.394 9.139 1.00 61.06 97 GLY A CA 1
ATOM 730 C C . GLY A 1 97 ? 8.034 0.485 7.984 1.00 61.06 97 GLY A C 1
ATOM 731 O O . GLY A 1 97 ? 7.592 1.625 7.853 1.00 61.06 97 GLY A O 1
ATOM 732 N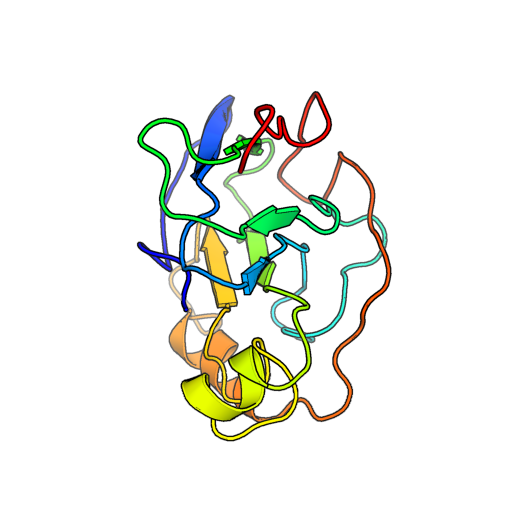 N . CYS A 1 98 ? 8.968 0.001 7.162 1.00 76.56 98 CYS A N 1
ATOM 733 C CA . CYS A 1 98 ? 9.613 0.847 6.155 1.00 76.56 98 CYS A CA 1
ATOM 734 C C . CYS A 1 98 ? 8.771 1.126 4.914 1.00 76.56 98 CYS A C 1
ATOM 736 O O . CYS A 1 98 ? 8.903 2.191 4.313 1.00 76.56 98 CYS A O 1
ATOM 738 N N . M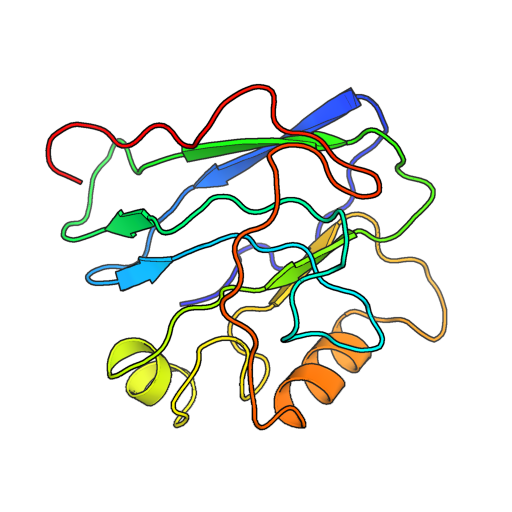ET A 1 99 ? 7.945 0.171 4.487 1.00 88.25 99 MET A N 1
ATOM 739 C CA . MET A 1 99 ? 7.134 0.316 3.281 1.00 88.25 99 MET A CA 1
ATOM 740 C C . MET A 1 99 ? 5.702 -0.137 3.538 1.00 88.25 99 MET A C 1
ATOM 742 O O . MET A 1 99 ? 5.229 -1.161 3.045 1.00 88.25 99 MET A O 1
ATOM 746 N N . VAL A 1 100 ? 5.031 0.680 4.342 1.00 92.62 100 VAL A N 1
ATOM 747 C CA . VAL A 1 100 ? 3.607 0.611 4.658 1.00 92.62 100 VAL A CA 1
ATOM 748 C C . VAL A 1 100 ? 2.943 1.929 4.280 1.00 92.62 100 VAL A C 1
ATOM 750 O O . VAL A 1 100 ? 3.595 2.977 4.291 1.00 92.62 100 VAL A O 1
ATOM 753 N N . GLY A 1 101 ? 1.663 1.883 3.931 1.00 94.62 101 GLY A N 1
ATOM 754 C CA . GLY A 1 101 ? 0.901 3.061 3.548 1.00 94.62 101 GLY A CA 1
ATOM 755 C C . GLY A 1 101 ? -0.572 2.957 3.917 1.00 94.62 101 GLY A C 1
ATOM 756 O O . GLY A 1 101 ? -1.078 1.881 4.250 1.00 94.62 101 GLY A O 1
ATOM 757 N N . VAL A 1 102 ? -1.252 4.101 3.881 1.00 96.12 102 VAL A N 1
ATOM 758 C CA . VAL A 1 102 ? -2.688 4.191 4.149 1.00 96.12 102 VAL A CA 1
ATOM 759 C C . VAL A 1 102 ? -3.382 5.198 3.235 1.00 96.12 102 VAL A C 1
ATOM 761 O O . VAL A 1 102 ? -2.875 6.291 2.980 1.00 96.12 102 VAL A O 1
ATOM 764 N N . ILE A 1 103 ? -4.579 4.841 2.777 1.00 96.38 103 ILE A N 1
ATOM 765 C CA . ILE A 1 103 ? -5.534 5.755 2.140 1.00 96.38 103 ILE A CA 1
ATOM 766 C C . ILE A 1 103 ? -6.697 5.959 3.111 1.00 96.38 103 ILE A C 1
ATOM 768 O O . ILE A 1 103 ? -7.186 4.989 3.691 1.00 96.38 103 ILE A O 1
ATOM 772 N N . ASN A 1 104 ? -7.151 7.202 3.281 1.00 94.50 104 ASN A N 1
ATOM 773 C CA . ASN A 1 104 ? -8.317 7.556 4.103 1.00 94.50 104 ASN A CA 1
ATOM 774 C C . ASN A 1 104 ? -8.200 7.121 5.570 1.00 94.50 104 ASN A C 1
ATOM 776 O O . ASN A 1 104 ? -9.124 6.535 6.140 1.00 94.50 104 ASN A O 1
ATOM 780 N N . VAL A 1 105 ? -7.061 7.415 6.210 1.00 91.25 105 VAL A N 1
ATOM 781 C CA . VAL A 1 105 ? -6.942 7.211 7.660 1.00 91.25 105 VAL A CA 1
ATOM 782 C C . VAL A 1 105 ? -8.009 8.030 8.392 1.00 91.25 105 VAL A C 1
ATOM 784 O O . VAL A 1 105 ? -8.274 9.183 8.048 1.00 91.25 105 VAL A O 1
ATOM 787 N N . LYS A 1 106 ? -8.627 7.443 9.418 1.00 82.19 106 LYS A N 1
ATOM 788 C CA . LYS A 1 106 ? -9.586 8.162 10.260 1.00 82.19 106 LYS A CA 1
ATOM 789 C C . LYS A 1 106 ? -8.896 8.769 11.470 1.00 82.19 106 LYS A C 1
ATOM 791 O O . LYS A 1 106 ? -8.057 8.127 12.095 1.00 82.19 106 LYS A O 1
ATOM 796 N N . ASN A 1 107 ? -9.325 9.973 11.843 1.00 69.25 107 ASN A N 1
ATOM 797 C CA . ASN A 1 107 ? -8.957 10.575 13.120 1.00 69.25 107 ASN A CA 1
ATOM 798 C C . ASN A 1 107 ? -9.479 9.682 14.258 1.00 69.25 107 ASN A C 1
ATOM 800 O O . ASN A 1 107 ? -10.677 9.415 14.344 1.00 69.25 107 ASN A O 1
ATOM 804 N N . GLY A 1 108 ? -8.571 9.175 15.092 1.00 74.25 108 GLY A N 1
ATOM 805 C CA . GLY A 1 108 ? -8.869 8.197 16.136 1.00 74.25 108 GLY A CA 1
ATOM 806 C C . GLY A 1 108 ? -7.614 7.449 16.586 1.00 74.25 108 GLY A C 1
ATOM 807 O O . GLY A 1 108 ? -6.499 7.928 16.404 1.00 74.25 108 GLY A O 1
ATOM 808 N N . THR A 1 109 ? -7.786 6.261 17.165 1.00 76.50 109 THR A N 1
ATOM 809 C CA . THR A 1 109 ? -6.676 5.427 17.667 1.00 76.50 109 THR A CA 1
ATOM 810 C C . THR A 1 109 ? -5.895 4.714 16.563 1.00 76.50 109 THR A C 1
ATOM 812 O O . THR A 1 109 ? -4.745 4.337 16.769 1.00 76.50 109 THR A O 1
ATOM 815 N N . ASN A 1 110 ? -6.500 4.533 15.386 1.00 87.50 110 ASN A N 1
ATOM 816 C CA . ASN A 1 110 ? -5.909 3.784 14.277 1.00 87.50 110 ASN A CA 1
ATOM 817 C C . ASN A 1 110 ? -5.152 4.727 13.336 1.00 87.50 110 ASN A C 1
ATOM 819 O O . ASN A 1 110 ? -5.572 4.962 12.204 1.00 87.50 110 ASN A O 1
ATOM 823 N N . THR A 1 111 ? -4.067 5.312 13.841 1.00 92.25 111 THR A N 1
ATOM 824 C CA . THR A 1 111 ? -3.216 6.250 13.098 1.00 92.25 111 THR A CA 1
ATOM 825 C C . THR A 1 111 ? -2.218 5.522 12.196 1.00 92.25 111 THR A C 1
ATOM 827 O O . THR A 1 111 ? -1.923 4.341 12.394 1.00 92.25 111 THR A O 1
ATOM 830 N N . PHE A 1 112 ? -1.648 6.237 11.220 1.00 91.56 112 PHE A N 1
A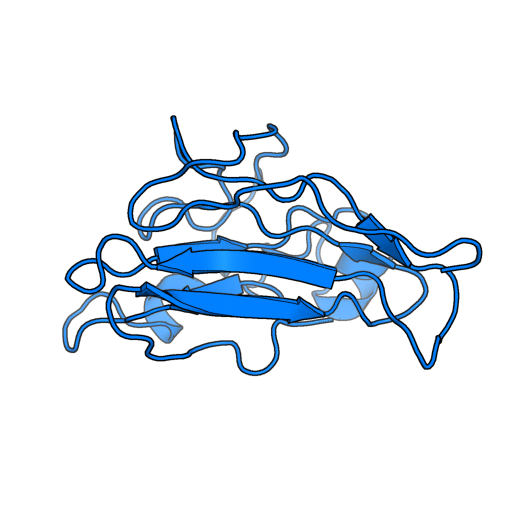TOM 831 C CA . PHE A 1 112 ? -0.538 5.712 10.421 1.00 91.56 112 PHE A CA 1
ATOM 832 C C . PHE A 1 112 ? 0.669 5.337 11.294 1.00 91.56 112 PHE A C 1
ATOM 834 O O . PHE A 1 112 ? 1.255 4.277 11.101 1.00 91.56 112 PHE A O 1
ATOM 841 N N . ASP A 1 113 ? 0.986 6.141 12.311 1.00 90.94 113 ASP A N 1
ATOM 842 C CA . ASP A 1 113 ? 2.090 5.853 13.231 1.00 90.94 113 ASP A CA 1
ATOM 843 C C . ASP A 1 113 ? 1.865 4.554 14.015 1.00 90.94 113 ASP A C 1
ATOM 845 O O . ASP A 1 113 ? 2.784 3.746 14.159 1.00 90.94 113 ASP A O 1
ATOM 849 N N . ALA A 1 114 ? 0.633 4.313 14.479 1.00 91.06 114 ALA A N 1
ATOM 850 C CA . ALA A 1 114 ? 0.274 3.071 15.158 1.00 91.06 114 ALA A CA 1
ATOM 851 C C . ALA A 1 114 ? 0.373 1.865 14.211 1.00 91.06 114 ALA A C 1
ATOM 853 O O . ALA A 1 114 ? 0.894 0.817 14.595 1.00 91.06 114 ALA A O 1
ATOM 854 N N . PHE A 1 115 ? -0.049 2.030 12.955 1.00 91.12 115 PHE A N 1
ATOM 855 C CA . PHE A 1 115 ? 0.091 1.010 11.918 1.00 91.12 115 PHE A CA 1
ATOM 856 C C . PHE A 1 115 ? 1.562 0.692 11.615 1.00 91.12 115 PHE A C 1
ATOM 858 O O . PHE A 1 115 ? 1.964 -0.472 11.583 1.00 91.12 115 PHE A O 1
ATOM 865 N N . GLN A 1 116 ? 2.400 1.721 11.475 1.00 89.69 116 GLN A N 1
ATOM 866 C CA . GLN A 1 116 ? 3.834 1.565 11.258 1.00 89.69 116 GLN A CA 1
ATOM 867 C C . GLN A 1 116 ? 4.527 0.905 12.462 1.00 89.69 116 GLN A C 1
ATOM 869 O O . GLN A 1 116 ? 5.424 0.076 12.291 1.00 89.69 116 GLN A O 1
ATOM 874 N N . ALA A 1 117 ? 4.115 1.237 13.687 1.00 88.44 117 ALA A N 1
ATOM 875 C CA . ALA A 1 117 ? 4.611 0.597 14.903 1.00 88.44 117 ALA A CA 1
ATOM 876 C C . ALA A 1 117 ? 4.211 -0.886 14.991 1.00 88.44 117 ALA A C 1
ATOM 878 O O . ALA A 1 117 ? 5.035 -1.730 15.354 1.00 88.44 117 ALA A O 1
ATOM 879 N N . ALA A 1 118 ? 2.982 -1.226 14.601 1.00 86.88 118 ALA A N 1
ATOM 880 C CA . ALA A 1 118 ? 2.541 -2.613 14.504 1.00 86.88 118 ALA A CA 1
ATOM 881 C C . ALA A 1 118 ? 3.350 -3.385 13.444 1.00 86.88 118 ALA A C 1
ATOM 883 O O . ALA A 1 118 ? 3.786 -4.505 13.704 1.00 86.88 118 ALA A O 1
ATOM 884 N N . ALA A 1 119 ? 3.650 -2.764 12.298 1.00 87.00 119 ALA A N 1
ATOM 885 C CA . ALA A 1 119 ? 4.453 -3.366 11.230 1.00 87.00 119 ALA A CA 1
ATOM 886 C C . ALA A 1 119 ? 5.881 -3.714 11.685 1.00 87.00 119 ALA A C 1
ATOM 888 O O . ALA A 1 119 ? 6.395 -4.786 11.379 1.00 87.00 119 ALA A O 1
ATOM 889 N N . LYS A 1 120 ? 6.498 -2.867 12.523 1.00 83.1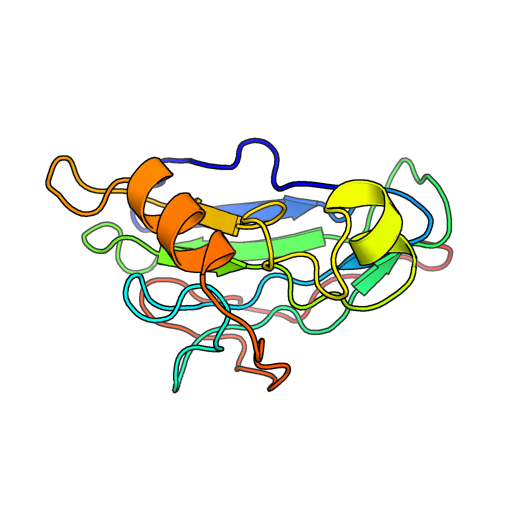2 120 LYS A N 1
ATOM 890 C CA . LYS A 1 120 ? 7.798 -3.152 13.174 1.00 83.12 120 LYS A CA 1
ATOM 891 C C . LYS A 1 120 ? 7.778 -4.437 14.013 1.00 83.12 120 LYS A C 1
ATOM 893 O O . LYS A 1 120 ? 8.817 -5.071 14.223 1.00 83.12 120 LYS A O 1
ATOM 898 N N . SER A 1 121 ? 6.606 -4.803 14.519 1.00 79.12 121 SER A N 1
ATOM 899 C CA . SER A 1 121 ? 6.431 -5.918 15.442 1.00 79.12 121 SER A CA 1
ATOM 900 C C . SER A 1 121 ? 6.154 -7.242 14.731 1.00 79.12 12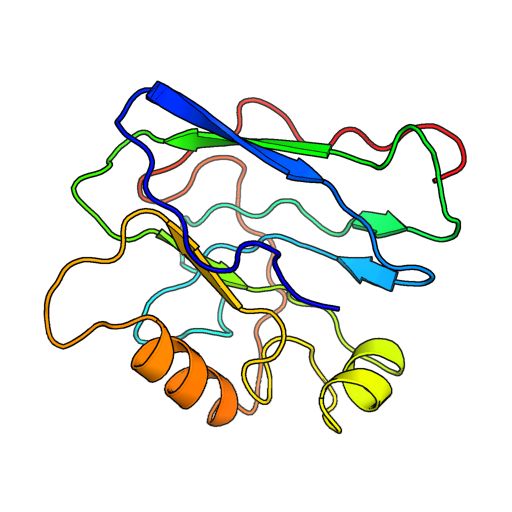1 SER A C 1
ATOM 902 O O . SER A 1 121 ? 6.455 -8.281 15.319 1.00 79.12 121 SER A O 1
ATOM 904 N N . ASP A 1 122 ? 5.725 -7.233 13.464 1.00 74.12 122 ASP A N 1
ATOM 905 C CA . ASP A 1 122 ? 5.574 -8.451 12.659 1.00 74.12 122 ASP A CA 1
ATOM 906 C C . ASP A 1 122 ? 6.944 -9.124 12.417 1.00 74.12 122 ASP A C 1
ATOM 908 O O . ASP A 1 122 ? 8.004 -8.486 12.437 1.00 74.12 122 ASP A O 1
ATOM 912 N N . LYS A 1 123 ? 6.935 -10.453 12.333 1.00 69.12 123 LYS A N 1
ATOM 913 C CA . LYS A 1 123 ? 8.120 -11.316 12.191 1.00 69.12 123 LYS A CA 1
ATOM 914 C C . LYS A 1 123 ? 7.956 -12.348 11.082 1.00 69.12 123 LYS A C 1
ATOM 916 O O . LYS A 1 123 ? 8.923 -13.033 10.754 1.00 69.12 123 LYS A O 1
ATOM 921 N N . ALA A 1 124 ? 6.757 -12.483 10.516 1.00 77.69 124 ALA A N 1
ATOM 922 C CA . ALA A 1 124 ? 6.471 -13.476 9.494 1.00 77.69 124 ALA A CA 1
ATOM 923 C C . ALA A 1 124 ? 5.614 -12.898 8.361 1.00 77.69 124 ALA A C 1
ATOM 925 O O . ALA A 1 124 ? 4.510 -13.390 8.133 1.00 77.69 124 ALA A O 1
ATOM 926 N N . PRO A 1 125 ? 6.103 -11.902 7.604 1.00 81.06 125 PRO A N 1
ATOM 927 C CA . PRO A 1 125 ? 5.279 -11.242 6.606 1.00 81.06 125 PRO A CA 1
ATOM 928 C C . PRO A 1 125 ? 4.768 -12.185 5.534 1.00 81.06 125 PRO A C 1
ATOM 930 O O . PRO A 1 125 ? 5.548 -12.921 4.899 1.00 81.06 125 PRO A O 1
ATOM 933 N N . GLY A 1 126 ? 3.461 -12.113 5.318 1.00 83.19 126 GLY A N 1
ATOM 934 C CA . GLY A 1 126 ? 2.758 -12.878 4.310 1.00 83.19 126 GLY A CA 1
ATOM 935 C C . GLY A 1 126 ? 3.166 -12.440 2.907 1.00 83.19 126 GLY A C 1
ATOM 936 O O . GLY A 1 126 ? 3.546 -11.293 2.662 1.00 83.19 126 GLY A O 1
ATOM 937 N N . GLN A 1 127 ? 3.145 -13.393 1.982 1.00 83.62 127 GLN A N 1
ATOM 938 C CA . GLN A 1 127 ? 3.548 -13.202 0.582 1.00 83.62 127 GLN A CA 1
ATOM 939 C C . GLN A 1 127 ? 2.447 -13.626 -0.392 1.00 83.62 127 GLN A C 1
ATOM 941 O O . GLN A 1 127 ? 2.682 -13.642 -1.601 1.00 83.62 127 GLN A O 1
ATOM 946 N N . ALA A 1 128 ? 1.277 -14.019 0.128 1.00 84.25 128 ALA A N 1
ATOM 947 C CA . ALA A 1 128 ? 0.176 -14.469 -0.706 1.00 84.25 128 ALA A CA 1
ATOM 948 C C . ALA A 1 128 ? -0.248 -13.354 -1.668 1.00 84.25 128 ALA A C 1
ATOM 950 O O . ALA A 1 128 ? -0.074 -12.166 -1.389 1.00 84.25 128 ALA A O 1
ATOM 951 N N . GLN A 1 129 ? -0.755 -13.761 -2.825 1.00 79.75 129 GLN A N 1
ATOM 952 C CA . GLN A 1 129 ? -1.324 -12.856 -3.811 1.00 79.75 129 GLN A CA 1
ATOM 953 C C . GLN A 1 129 ? -2.827 -12.741 -3.555 1.00 79.75 129 GLN A C 1
ATOM 955 O O . GLN A 1 129 ? -3.509 -13.751 -3.393 1.00 79.75 129 GLN A O 1
ATOM 960 N N . GLY A 1 130 ? -3.306 -11.504 -3.479 1.00 82.12 130 GLY A N 1
ATOM 961 C CA . GLY A 1 130 ? -4.723 -11.154 -3.499 1.00 82.12 130 GLY A CA 1
ATOM 962 C C . GLY A 1 130 ? -5.268 -11.016 -4.923 1.00 82.12 130 GLY A C 1
ATOM 963 O O . GLY A 1 130 ? -4.609 -11.380 -5.897 1.00 82.12 130 GLY A O 1
ATOM 964 N N . GLY A 1 131 ? -6.489 -10.494 -5.034 1.00 90.56 131 GLY A N 1
ATOM 965 C CA . GLY A 1 131 ? -7.139 -10.221 -6.319 1.00 90.56 131 GLY A CA 1
ATOM 966 C C . GLY A 1 131 ? -6.923 -8.786 -6.806 1.00 90.56 131 GLY A C 1
ATOM 967 O O . GLY A 1 131 ? -6.215 -7.998 -6.193 1.00 90.56 131 GLY A O 1
ATOM 968 N N . LEU A 1 132 ? -7.591 -8.402 -7.894 1.00 93.38 132 LEU A N 1
ATOM 969 C CA . LEU A 1 132 ? -7.650 -6.993 -8.313 1.00 93.38 132 LEU A CA 1
ATOM 970 C C . LEU A 1 132 ? -8.666 -6.182 -7.500 1.00 93.38 132 LEU A C 1
ATOM 972 O O . LEU A 1 132 ? -8.589 -4.959 -7.437 1.00 93.38 132 LEU A O 1
ATOM 976 N N . VAL A 1 133 ? -9.619 -6.855 -6.861 1.00 92.94 133 VAL A N 1
ATOM 977 C CA . VAL A 1 133 ? -10.654 -6.239 -6.030 1.00 92.94 133 VAL A CA 1
ATOM 978 C C . VAL A 1 133 ? -10.334 -6.520 -4.574 1.00 92.94 133 VAL A C 1
ATOM 980 O O . VAL A 1 133 ? -10.035 -7.657 -4.219 1.00 92.94 133 VAL A O 1
ATOM 983 N N . GLY A 1 134 ? -10.408 -5.483 -3.747 1.00 91.00 134 GLY A N 1
ATOM 984 C CA . GLY A 1 134 ? -10.215 -5.582 -2.314 1.00 91.00 134 GLY A CA 1
ATOM 985 C C . GLY A 1 134 ? -11.272 -4.813 -1.536 1.00 91.00 134 GLY A C 1
ATOM 986 O O . GLY A 1 134 ? -12.288 -4.356 -2.064 1.00 91.00 134 GLY A O 1
ATOM 987 N N . VAL A 1 135 ? -11.027 -4.644 -0.243 1.00 92.75 135 VAL A N 1
ATOM 988 C CA . VAL A 1 135 ? -11.949 -3.932 0.643 1.00 92.75 135 VAL A CA 1
ATOM 989 C C . VAL A 1 135 ? -11.782 -2.426 0.450 1.00 92.75 135 VAL A C 1
ATOM 991 O O . VAL A 1 135 ? -10.770 -1.855 0.841 1.00 92.75 135 VAL A O 1
ATOM 994 N N . GLY A 1 136 ? -12.775 -1.765 -0.141 1.00 91.94 136 GLY A N 1
ATOM 995 C CA . GLY A 1 136 ? -12.793 -0.304 -0.298 1.00 91.94 136 GLY A CA 1
ATOM 996 C C . GLY A 1 136 ? -11.954 0.250 -1.452 1.00 91.94 136 GLY A C 1
ATOM 997 O O . GLY A 1 136 ? -11.976 1.460 -1.681 1.00 91.94 136 GLY A O 1
ATOM 998 N N . ALA A 1 137 ? -11.280 -0.610 -2.217 1.00 94.75 137 ALA A N 1
ATOM 999 C CA . ALA A 1 137 ? -10.695 -0.247 -3.501 1.00 94.75 137 ALA A CA 1
ATOM 1000 C C . ALA A 1 137 ? -10.659 -1.431 -4.473 1.00 94.75 137 ALA A C 1
ATOM 1002 O O . ALA A 1 137 ? -10.586 -2.592 -4.068 1.00 94.75 137 ALA A O 1
ATOM 1003 N N . SER A 1 138 ? -10.669 -1.119 -5.766 1.00 95.19 138 SER A N 1
ATOM 1004 C CA . SER A 1 138 ? -10.590 -2.101 -6.847 1.00 95.19 138 SER A CA 1
ATOM 1005 C C . SER A 1 138 ? -9.751 -1.592 -8.012 1.00 95.19 138 SER A C 1
ATOM 1007 O O . SER A 1 138 ? -9.939 -0.462 -8.464 1.00 95.19 138 SER A O 1
ATOM 1009 N N . ALA A 1 139 ? -8.885 -2.439 -8.548 1.00 94.62 139 ALA A N 1
ATOM 1010 C CA . ALA A 1 139 ? -8.237 -2.248 -9.835 1.00 94.62 139 ALA A CA 1
ATOM 1011 C C . ALA A 1 139 ? -9.065 -2.897 -10.953 1.00 94.62 139 ALA A C 1
ATOM 1013 O O . ALA A 1 139 ? -9.655 -3.963 -10.777 1.00 94.62 139 ALA A O 1
ATOM 1014 N N . SER A 1 140 ? -9.095 -2.255 -12.118 1.00 90.94 140 SER A N 1
ATOM 1015 C CA . SER A 1 140 ? -9.729 -2.793 -13.329 1.00 90.94 140 SER A CA 1
ATOM 1016 C C . SER A 1 140 ? -8.780 -3.647 -14.175 1.00 90.94 140 SER A C 1
ATOM 1018 O O . SER A 1 140 ? -9.238 -4.347 -15.076 1.00 90.94 140 SER A O 1
ATOM 1020 N N . ALA A 1 141 ? -7.474 -3.590 -13.898 1.00 91.94 141 ALA A N 1
ATOM 1021 C CA . ALA A 1 141 ? -6.433 -4.313 -14.617 1.00 91.94 141 ALA A CA 1
ATOM 1022 C C . ALA A 1 141 ? -5.229 -4.614 -13.709 1.00 91.94 141 ALA A C 1
ATOM 1024 O O . ALA A 1 141 ? -5.042 -3.989 -12.660 1.00 91.94 141 ALA A O 1
ATOM 1025 N N . GLU A 1 142 ? -4.407 -5.570 -14.136 1.00 89.94 142 GLU A N 1
ATOM 1026 C CA . GLU A 1 142 ? -3.073 -5.809 -13.578 1.00 89.94 142 GLU A CA 1
ATOM 1027 C C . GLU A 1 142 ? -2.125 -4.628 -13.880 1.00 89.94 142 GLU A C 1
ATOM 1029 O O . GLU A 1 142 ? -2.416 -3.821 -14.770 1.00 89.94 142 GLU A O 1
ATOM 1034 N N . PRO A 1 143 ? -1.003 -4.483 -13.149 1.00 88.00 143 PRO A N 1
ATOM 1035 C CA . PRO A 1 143 ? -0.032 -3.426 -13.411 1.00 88.00 143 PRO A CA 1
ATOM 1036 C C . PRO A 1 143 ? 0.498 -3.453 -14.837 1.00 88.00 143 PRO A C 1
ATOM 1038 O O . PRO A 1 143 ? 0.827 -4.507 -15.385 1.00 88.00 143 PRO A O 1
ATOM 1041 N N . PHE A 1 144 ? 0.672 -2.267 -15.407 1.00 85.81 144 PHE A N 1
ATOM 1042 C CA . PHE A 1 144 ? 1.373 -2.121 -16.668 1.00 85.81 144 PHE A CA 1
ATOM 1043 C C . PHE A 1 144 ? 2.878 -2.037 -16.405 1.00 85.81 144 PHE A C 1
ATOM 1045 O O . PHE A 1 144 ? 3.344 -1.136 -15.706 1.00 85.81 144 PHE A O 1
ATOM 1052 N N . VAL A 1 145 ? 3.641 -2.968 -16.982 1.00 80.75 145 VAL A N 1
ATOM 1053 C CA . VAL A 1 145 ? 5.109 -2.988 -16.923 1.00 80.75 145 VAL A CA 1
ATOM 1054 C C . VAL A 1 145 ? 5.652 -2.701 -18.328 1.00 80.75 145 VAL A C 1
ATOM 1056 O O . VAL A 1 145 ? 5.560 -3.570 -19.200 1.00 80.75 145 VAL A O 1
ATOM 1059 N N . PRO A 1 146 ? 6.190 -1.494 -18.588 1.00 74.19 146 PRO A N 1
ATOM 1060 C CA . PRO A 1 146 ? 6.806 -1.165 -19.868 1.00 74.19 146 PRO A CA 1
ATOM 1061 C C . PRO A 1 146 ? 7.982 -2.092 -20.186 1.00 74.19 146 PRO A C 1
ATOM 1063 O O . PRO A 1 146 ? 8.729 -2.510 -19.299 1.00 74.19 146 PRO A O 1
ATOM 1066 N N . SER A 1 147 ? 8.192 -2.376 -21.472 1.00 65.25 147 SER A N 1
ATOM 1067 C CA . SER A 1 147 ? 9.368 -3.124 -21.922 1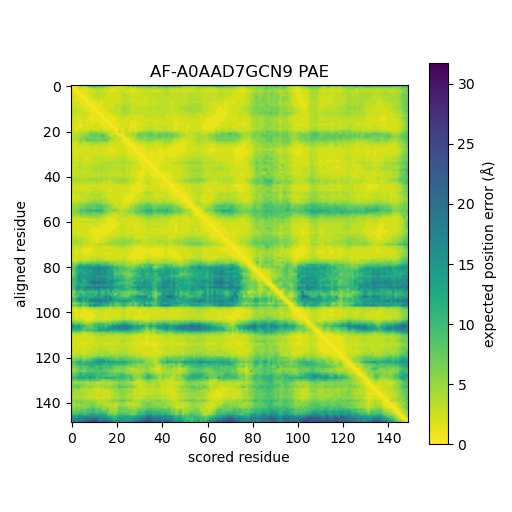.00 65.25 147 SER A CA 1
ATOM 1068 C C . SER A 1 147 ? 10.646 -2.358 -21.560 1.00 65.25 147 SER A C 1
ATOM 1070 O O . SER A 1 147 ? 10.885 -1.284 -22.105 1.00 65.25 147 SER A O 1
ATOM 1072 N N . GLY A 1 148 ? 11.477 -2.927 -20.682 1.00 58.56 148 GLY A N 1
ATOM 1073 C CA . GLY A 1 148 ? 12.764 -2.348 -20.271 1.00 58.56 148 GLY A CA 1
ATOM 1074 C C . GLY A 1 148 ? 12.795 -1.685 -18.888 1.00 58.56 148 GLY A C 1
ATOM 1075 O O . GLY A 1 148 ? 13.813 -1.077 -18.565 1.00 58.56 148 GLY A O 1
ATOM 1076 N N . ALA A 1 149 ? 11.725 -1.800 -18.090 1.00 54.62 149 ALA A N 1
ATOM 1077 C CA . ALA A 1 149 ? 11.713 -1.403 -16.675 1.00 54.62 149 ALA A CA 1
ATOM 1078 C C . ALA A 1 149 ? 12.682 -2.229 -15.803 1.00 54.62 149 ALA A C 1
ATOM 1080 O O . ALA A 1 149 ? 12.848 -3.447 -16.044 1.00 54.62 149 ALA A O 1
#

Secondary structure (DSSP, 8-state):
---SSSEE---TTPEEEEE--SSSEEE--EEEBTTBTTSPPTT-BB---EEE-S--SS--EEEEEES-TTS-EEEE---BSHHHHHHHSSSBSSGGG-SEEEESPPSSS--HHHHHHHHHH-SS------BSB-SSEE-SSPPB--TT-

Nearest PDB structures (foldseek):
  8h01-assembly1_A  TM=1.755E-01  e=5.610E+00  Severe acute respiratory syndrome coronavirus 2

InterPro domains:
  IPR008972 Cupredoxin [G3DSA:2.60.40.420] (1-134)
  IPR008972 Cupredoxin [SSF49503] (2-116)
  IPR052953 Serine-rich & Multicopper Oxidase-related [PTHR34883] (1-138)

pLDDT: mean 86.16, std 10.96, range [54.62, 97.69]

Mean predicted aligned error: 5.45 Å